Protein AF-A0A963H5J2-F1 (afdb_monomer_lite)

Secondary structure (DSSP, 8-state):
--TT-EEETTEEEE--TT-EEETTEEGGGG--TTS---EEHHHHHHHHHHHHHHTS--EEEESS-BTTBSTT-TTSEEEEE-SSHHHHHHHHHHHHHTTS-SEEEEETTEEEEEPPPTTS-----HHHHHHHHHHHHHHHH--S-TT------

Structure (mmCIF, N/CA/C/O backbone):
data_AF-A0A963H5J2-F1
#
_entry.id   AF-A0A963H5J2-F1
#
loop_
_atom_site.group_PDB
_atom_site.id
_atom_site.type_symbol
_atom_site.label_atom_id
_atom_site.label_alt_id
_atom_site.label_comp_id
_atom_site.label_asym_id
_atom_site.label_entity_id
_atom_site.label_seq_id
_atom_site.pdbx_PDB_ins_code
_atom_site.Cartn_x
_atom_site.Cartn_y
_atom_site.Cartn_z
_atom_site.occupancy
_atom_site.B_iso_or_equiv
_atom_site.auth_seq_id
_atom_site.auth_comp_id
_atom_site.auth_asym_id
_atom_site.auth_atom_id
_atom_site.pdbx_PDB_model_num
ATOM 1 N N . MET A 1 1 ? -9.728 -9.381 -17.062 1.00 47.22 1 MET A N 1
ATOM 2 C CA . MET A 1 1 ? -8.331 -9.831 -16.861 1.00 47.22 1 MET A CA 1
ATOM 3 C C . MET A 1 1 ? -7.377 -8.724 -17.286 1.00 47.22 1 MET A C 1
ATOM 5 O O . MET A 1 1 ? -7.496 -8.241 -18.409 1.00 47.22 1 MET A O 1
ATOM 9 N N . ALA A 1 2 ? -6.480 -8.299 -16.395 1.00 51.72 2 ALA A N 1
ATOM 10 C CA . ALA A 1 2 ? -5.493 -7.251 -16.653 1.00 51.72 2 ALA A CA 1
ATOM 11 C C . ALA A 1 2 ? -4.466 -7.713 -17.704 1.00 51.72 2 ALA A C 1
ATOM 13 O O . ALA A 1 2 ? -3.509 -8.420 -17.399 1.00 51.72 2 ALA A O 1
ATOM 14 N N . ARG A 1 3 ? -4.687 -7.369 -18.978 1.00 62.09 3 ARG A N 1
ATOM 15 C CA . ARG A 1 3 ? -3.749 -7.699 -20.060 1.00 62.09 3 ARG A CA 1
ATOM 16 C C . ARG A 1 3 ? -2.504 -6.811 -19.950 1.00 62.09 3 ARG A C 1
ATOM 18 O O . ARG A 1 3 ? -2.615 -5.591 -20.013 1.00 62.09 3 ARG A O 1
ATOM 25 N N . GLY A 1 4 ? -1.328 -7.432 -19.848 1.00 83.94 4 GLY A N 1
ATOM 26 C CA . GLY A 1 4 ? -0.036 -6.767 -20.059 1.00 83.94 4 GLY A CA 1
ATOM 27 C C . GLY A 1 4 ? 0.709 -6.278 -18.814 1.00 83.94 4 GLY A C 1
ATOM 28 O O . GLY A 1 4 ? 1.725 -5.605 -18.976 1.00 83.94 4 GLY A O 1
ATOM 29 N N . LEU A 1 5 ? 0.255 -6.598 -17.597 1.00 89.31 5 LEU A N 1
ATOM 30 C CA . LEU A 1 5 ? 1.077 -6.378 -16.400 1.00 89.31 5 LEU A CA 1
ATOM 31 C C . LEU A 1 5 ? 2.298 -7.306 -16.418 1.00 89.31 5 LEU A C 1
ATOM 33 O O . LEU A 1 5 ? 2.198 -8.468 -16.809 1.00 89.31 5 LEU A O 1
ATOM 37 N N . ARG A 1 6 ? 3.447 -6.785 -15.993 1.00 92.38 6 ARG A N 1
ATOM 38 C CA . ARG A 1 6 ? 4.714 -7.511 -15.894 1.00 92.38 6 ARG A CA 1
ATOM 39 C C . ARG A 1 6 ? 5.111 -7.623 -14.433 1.00 92.38 6 ARG A C 1
ATOM 41 O O . ARG A 1 6 ? 5.246 -6.602 -13.760 1.00 92.38 6 ARG A O 1
ATOM 48 N N . PHE A 1 7 ? 5.331 -8.852 -13.988 1.00 90.06 7 PHE A N 1
ATOM 49 C CA . PHE A 1 7 ? 5.828 -9.158 -12.655 1.00 90.06 7 PHE A CA 1
ATOM 50 C C . PHE A 1 7 ? 7.215 -9.796 -12.739 1.00 90.06 7 PHE A C 1
ATOM 52 O O . PHE A 1 7 ? 7.482 -10.570 -13.656 1.00 90.06 7 PHE A O 1
ATOM 59 N N . ASP A 1 8 ? 8.064 -9.474 -11.771 1.00 89.69 8 ASP A N 1
ATOM 60 C CA . ASP A 1 8 ? 9.365 -10.086 -11.528 1.00 89.69 8 ASP A CA 1
ATOM 61 C C . ASP A 1 8 ? 9.478 -10.385 -10.027 1.00 89.69 8 ASP A C 1
ATOM 63 O O . ASP A 1 8 ? 9.417 -9.466 -9.215 1.00 89.69 8 ASP A O 1
ATOM 67 N N . ASN A 1 9 ? 9.579 -11.666 -9.654 1.00 86.75 9 ASN A N 1
ATOM 68 C CA . ASN A 1 9 ? 9.698 -12.124 -8.261 1.00 86.75 9 ASN A CA 1
ATOM 69 C C . ASN A 1 9 ? 8.711 -11.442 -7.291 1.00 86.75 9 ASN A C 1
ATOM 71 O O . ASN A 1 9 ? 9.116 -10.837 -6.303 1.00 86.75 9 ASN A O 1
ATOM 75 N N . ASP A 1 10 ? 7.412 -11.508 -7.600 1.00 87.88 10 ASP A N 1
ATOM 76 C CA . ASP A 1 10 ? 6.323 -10.871 -6.839 1.00 87.88 10 ASP A CA 1
ATOM 77 C C . ASP A 1 10 ? 6.308 -9.330 -6.831 1.00 87.88 10 ASP A C 1
ATOM 79 O O . ASP A 1 10 ? 5.390 -8.728 -6.267 1.00 8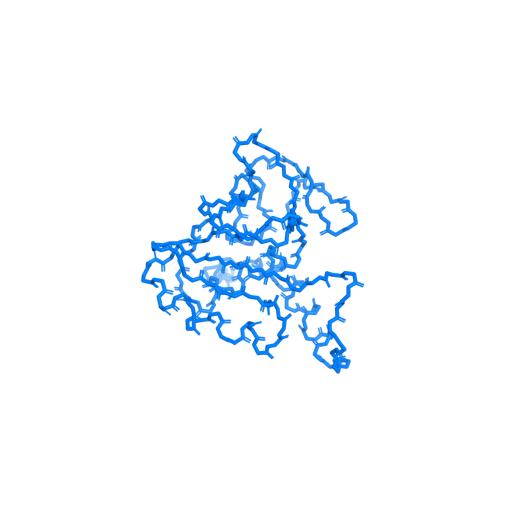7.88 10 ASP A O 1
ATOM 83 N N . TYR A 1 11 ? 7.242 -8.669 -7.518 1.00 91.19 11 TYR A N 1
ATOM 84 C CA . TYR A 1 11 ? 7.189 -7.235 -7.784 1.00 91.19 11 TYR A CA 1
ATOM 85 C C . TYR A 1 11 ? 6.516 -6.959 -9.120 1.00 91.19 11 TYR A C 1
ATOM 87 O O . TYR A 1 11 ? 6.888 -7.494 -10.159 1.00 91.19 11 TYR A O 1
ATOM 95 N N . LEU A 1 12 ? 5.539 -6.066 -9.110 1.00 92.31 12 LEU A N 1
ATOM 96 C CA . LEU A 1 12 ? 5.037 -5.412 -10.302 1.00 92.31 12 LEU A CA 1
ATOM 97 C C . LEU A 1 12 ? 6.115 -4.450 -10.810 1.00 92.31 12 LEU A C 1
ATOM 99 O O . LEU A 1 12 ? 6.526 -3.551 -10.077 1.00 92.31 12 LEU A O 1
ATOM 103 N N . VAL A 1 13 ? 6.555 -4.642 -12.056 1.00 95.81 13 VAL A N 1
ATOM 104 C CA . VAL A 1 13 ? 7.662 -3.887 -12.682 1.00 95.81 13 VAL A CA 1
ATOM 105 C C . VAL A 1 13 ? 7.242 -3.122 -13.943 1.00 95.81 13 VAL A C 1
ATOM 107 O O . VAL A 1 13 ? 8.047 -2.476 -14.614 1.00 95.81 13 VAL A O 1
ATOM 110 N N . GLY A 1 14 ? 5.962 -3.190 -14.312 1.00 92.88 14 GLY A N 1
ATOM 111 C CA . GLY A 1 14 ? 5.378 -2.323 -15.333 1.00 92.88 14 GLY A CA 1
ATOM 112 C C . GLY A 1 14 ? 4.260 -2.974 -16.139 1.00 92.88 14 GLY A C 1
ATOM 113 O O . GLY A 1 14 ? 3.736 -4.022 -15.781 1.00 92.88 14 GLY A O 1
ATOM 114 N N . GLY A 1 15 ? 3.903 -2.338 -17.252 1.00 92.25 15 GLY A N 1
ATOM 115 C CA . GLY A 1 15 ? 2.758 -2.698 -18.088 1.00 92.25 15 GLY A CA 1
ATOM 116 C C . GLY A 1 15 ? 2.084 -1.444 -18.657 1.00 92.25 15 GLY A C 1
ATOM 117 O O . GLY A 1 15 ? 2.637 -0.348 -18.538 1.00 92.25 15 GLY A O 1
ATOM 118 N N . PRO A 1 16 ? 0.901 -1.566 -19.278 1.00 91.62 16 PRO A N 1
ATOM 119 C CA . PRO A 1 16 ? 0.137 -0.410 -19.731 1.00 91.62 16 PRO A CA 1
ATOM 120 C C . PRO A 1 16 ? -0.313 0.451 -18.545 1.00 91.62 16 PRO A C 1
ATOM 122 O O . PRO A 1 16 ? -0.916 -0.060 -17.610 1.00 91.62 16 PRO A O 1
ATOM 125 N N . ALA A 1 17 ? -0.096 1.767 -18.603 1.00 90.06 17 ALA A N 1
ATOM 126 C CA . ALA A 1 17 ? -0.430 2.695 -17.512 1.00 90.06 17 ALA A CA 1
ATOM 127 C C . ALA A 1 17 ? -1.898 2.602 -17.040 1.00 90.06 17 ALA A C 1
ATOM 129 O O . ALA A 1 17 ? -2.183 2.719 -15.854 1.00 90.06 17 ALA A O 1
ATOM 130 N N . ARG A 1 18 ? -2.828 2.340 -17.969 1.00 91.44 18 ARG A N 1
ATOM 131 C CA . ARG A 1 18 ? -4.271 2.200 -17.695 1.00 91.44 18 ARG A CA 1
ATOM 132 C C . ARG A 1 18 ? -4.703 0.758 -17.400 1.00 91.44 18 ARG A C 1
ATOM 134 O O . ARG A 1 18 ? -5.894 0.465 -17.439 1.00 91.44 18 ARG A O 1
ATOM 141 N N . ALA A 1 19 ? -3.761 -0.156 -17.176 1.00 89.50 19 ALA A N 1
ATOM 142 C CA . ALA A 1 19 ? -4.082 -1.509 -16.749 1.00 89.50 19 ALA A CA 1
ATOM 143 C C . ALA A 1 19 ? -4.483 -1.499 -15.271 1.00 89.50 19 ALA A C 1
ATOM 145 O O . ALA A 1 19 ? -3.779 -0.931 -14.439 1.00 89.50 19 ALA A O 1
ATOM 146 N N . TRP A 1 20 ? -5.603 -2.146 -14.959 1.00 89.38 20 TRP A N 1
ATOM 147 C CA . TRP A 1 20 ? -6.024 -2.404 -13.585 1.00 89.38 20 TRP A CA 1
ATOM 148 C C . TRP A 1 20 ? -5.050 -3.370 -12.921 1.00 89.38 20 TRP A C 1
ATOM 150 O O . TRP A 1 20 ? -4.789 -4.440 -13.466 1.00 89.38 20 TRP A O 1
ATOM 160 N N . VAL A 1 21 ? -4.513 -2.977 -11.771 1.00 88.44 21 VAL A N 1
ATOM 161 C CA . VAL A 1 21 ? -3.595 -3.782 -10.959 1.00 88.44 21 VAL A CA 1
ATOM 162 C C . VAL A 1 21 ? -4.375 -4.547 -9.904 1.00 88.44 21 VAL A C 1
ATOM 164 O O . VAL A 1 21 ? -4.250 -5.760 -9.808 1.00 88.44 21 VAL A O 1
ATOM 167 N N . THR A 1 22 ? -5.225 -3.836 -9.177 1.00 87.19 22 THR A N 1
ATOM 168 C CA . THR A 1 22 ? -6.297 -4.375 -8.335 1.00 87.19 22 THR A CA 1
ATOM 169 C C . THR A 1 22 ? -7.617 -3.741 -8.797 1.00 87.19 22 THR A C 1
ATOM 171 O O . THR A 1 22 ? -7.588 -2.819 -9.622 1.00 87.19 22 THR A O 1
ATOM 174 N N . PRO A 1 23 ? -8.792 -4.198 -8.329 1.00 85.31 23 PRO A N 1
ATOM 175 C CA . PRO A 1 23 ? -10.084 -3.729 -8.831 1.00 85.31 23 PRO A CA 1
ATOM 176 C C . PRO A 1 23 ? -10.281 -2.212 -8.784 1.00 85.31 23 PRO A C 1
ATOM 178 O O . PRO A 1 23 ? -11.024 -1.671 -9.597 1.00 85.31 23 PRO A O 1
ATOM 181 N N . ASN A 1 24 ? -9.620 -1.522 -7.850 1.00 90.75 24 ASN A N 1
ATOM 182 C CA . ASN A 1 24 ? -9.791 -0.085 -7.651 1.00 90.75 24 ASN A CA 1
ATOM 183 C C . ASN A 1 24 ? -8.548 0.754 -7.953 1.00 90.75 24 ASN A C 1
ATOM 185 O O . ASN A 1 24 ? -8.600 1.960 -7.720 1.00 90.75 24 ASN A O 1
ATOM 189 N N . PHE A 1 25 ? -7.464 0.147 -8.445 1.00 93.25 25 PHE A N 1
ATOM 190 C CA . PHE A 1 25 ? -6.214 0.860 -8.698 1.00 93.25 25 PHE A CA 1
ATOM 191 C C . PHE A 1 25 ? -5.592 0.483 -10.040 1.00 93.25 25 PHE A C 1
ATOM 193 O O . PHE A 1 25 ? -5.444 -0.693 -10.387 1.00 93.25 25 PHE A O 1
ATOM 200 N N . LEU A 1 26 ? -5.192 1.502 -10.789 1.00 93.62 26 LEU A N 1
ATOM 201 C CA . LEU A 1 26 ? -4.463 1.409 -12.044 1.00 93.62 26 LEU A CA 1
ATOM 202 C C . LEU A 1 26 ? -2.953 1.351 -11.804 1.00 93.62 26 LEU A C 1
ATOM 204 O O . LEU A 1 26 ? -2.433 1.836 -10.802 1.00 93.62 26 LEU A O 1
ATOM 208 N N . LEU A 1 27 ? -2.222 0.833 -12.790 1.00 93.69 27 LEU A N 1
ATOM 209 C CA . LEU A 1 27 ? -0.761 0.798 -12.771 1.00 93.69 27 LEU A CA 1
ATOM 210 C C . LEU A 1 27 ? -0.152 2.194 -12.605 1.00 93.69 27 LEU A C 1
ATOM 212 O O . LEU A 1 27 ? 0.804 2.359 -11.854 1.00 93.69 27 LEU A O 1
ATOM 216 N N . SER A 1 28 ? -0.709 3.199 -13.286 1.00 94.56 28 SER A N 1
ATOM 217 C CA . SER A 1 28 ? -0.206 4.574 -13.240 1.00 94.56 28 SER A CA 1
ATOM 218 C C . SER A 1 28 ? -0.213 5.193 -11.844 1.00 94.56 28 SER A C 1
ATOM 220 O O . SER A 1 28 ? 0.583 6.087 -11.588 1.00 94.56 28 SER A O 1
ATOM 222 N N . GLU A 1 29 ? -1.091 4.738 -10.949 1.00 96.31 29 GLU A N 1
ATOM 223 C CA . GLU A 1 29 ? -1.175 5.259 -9.577 1.00 96.31 29 GLU A CA 1
ATOM 224 C C . GLU A 1 29 ? 0.002 4.791 -8.711 1.00 96.31 29 GLU A C 1
ATOM 226 O O . GLU A 1 29 ? 0.372 5.451 -7.747 1.00 96.31 29 GLU A O 1
ATOM 231 N N . TYR A 1 30 ? 0.636 3.681 -9.092 1.00 96.06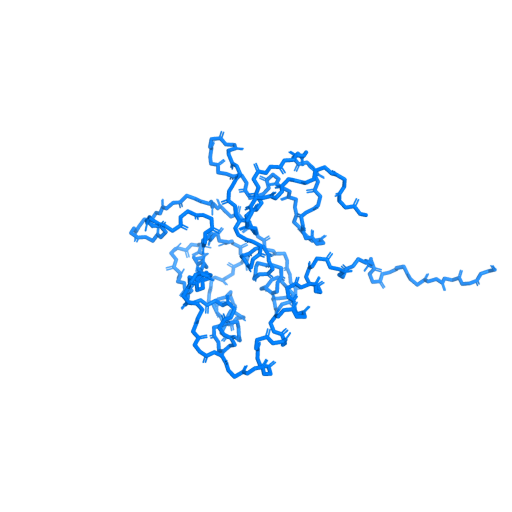 30 TYR A N 1
ATOM 232 C CA . TYR A 1 30 ? 1.818 3.132 -8.431 1.00 96.06 30 TYR A CA 1
ATOM 233 C C . TYR A 1 30 ? 3.139 3.627 -9.035 1.00 96.06 30 TYR A C 1
ATOM 235 O O . TYR A 1 30 ? 4.210 3.183 -8.615 1.00 96.06 30 TYR A O 1
ATOM 243 N N . ALA A 1 31 ? 3.089 4.519 -10.027 1.00 94.69 31 ALA A N 1
ATOM 244 C CA . ALA A 1 31 ? 4.288 5.079 -10.631 1.00 94.69 31 ALA A CA 1
ATOM 245 C C . ALA A 1 31 ? 5.032 5.978 -9.639 1.00 94.69 31 ALA A C 1
ATOM 247 O O . ALA A 1 31 ? 4.447 6.840 -8.979 1.00 94.69 31 ALA A O 1
ATOM 248 N N . ALA A 1 32 ? 6.348 5.804 -9.555 1.00 91.56 32 ALA A N 1
ATOM 249 C CA . ALA A 1 32 ? 7.211 6.789 -8.925 1.00 91.56 32 ALA A CA 1
ATOM 250 C C . ALA A 1 32 ? 7.224 8.095 -9.744 1.00 91.56 32 ALA A C 1
ATOM 252 O O . ALA A 1 32 ? 6.719 8.163 -10.865 1.00 91.56 32 ALA A O 1
ATOM 253 N N . ALA A 1 33 ? 7.824 9.151 -9.189 1.00 88.44 33 ALA A N 1
ATOM 254 C CA . ALA A 1 33 ? 7.862 10.467 -9.834 1.00 88.44 33 ALA A CA 1
ATOM 255 C C . ALA A 1 33 ? 8.563 10.463 -11.210 1.00 88.44 33 ALA A C 1
ATOM 257 O O . ALA A 1 33 ? 8.270 11.313 -12.046 1.00 88.44 33 ALA A O 1
ATOM 258 N N . ASP A 1 34 ? 9.463 9.507 -11.450 1.00 89.44 34 ASP A N 1
ATOM 259 C CA . ASP A 1 34 ? 10.157 9.288 -12.725 1.00 89.44 34 ASP A CA 1
ATOM 260 C C . ASP A 1 34 ? 9.397 8.353 -13.690 1.00 89.44 34 ASP A C 1
ATOM 262 O O . ASP A 1 34 ? 9.886 8.047 -14.777 1.00 89.44 34 ASP A O 1
ATOM 266 N N . GLY A 1 35 ? 8.202 7.892 -13.309 1.00 90.19 35 GLY A N 1
ATOM 267 C CA . GLY A 1 35 ? 7.385 6.955 -14.078 1.00 90.19 35 GLY A CA 1
ATOM 268 C C . GLY A 1 35 ? 7.773 5.483 -13.908 1.00 90.19 35 GLY A C 1
ATOM 269 O O . GLY A 1 35 ? 7.121 4.620 -14.499 1.00 90.19 35 GLY A O 1
ATOM 270 N N . SER A 1 36 ? 8.806 5.173 -13.118 1.00 92.62 36 SER A N 1
ATOM 271 C CA . SER A 1 36 ? 9.194 3.790 -12.845 1.00 92.62 36 SER A CA 1
ATOM 272 C C . SER A 1 36 ? 8.146 3.073 -11.989 1.00 92.62 36 SER A C 1
ATOM 274 O O . SER A 1 36 ? 7.449 3.674 -11.169 1.00 92.62 36 SER A O 1
ATOM 276 N N . ILE A 1 37 ? 8.025 1.762 -12.199 1.00 94.69 37 ILE A N 1
ATOM 277 C CA . ILE A 1 37 ? 7.139 0.886 -11.435 1.00 94.69 37 ILE A CA 1
ATOM 278 C C . ILE A 1 37 ? 8.007 -0.184 -10.788 1.00 94.69 37 ILE A C 1
ATOM 280 O O . ILE A 1 37 ? 8.713 -0.912 -11.483 1.00 94.69 37 ILE A O 1
ATOM 284 N N . TYR A 1 38 ? 7.937 -0.276 -9.467 1.00 95.69 38 TYR A N 1
ATOM 285 C CA . TYR A 1 38 ? 8.558 -1.346 -8.698 1.00 95.69 38 TYR A CA 1
ATOM 286 C C . TYR A 1 38 ? 7.805 -1.484 -7.379 1.00 95.69 38 TYR A C 1
ATOM 288 O O . TYR A 1 38 ? 8.051 -0.722 -6.446 1.00 95.69 38 TYR A O 1
ATOM 296 N N . VAL A 1 39 ? 6.825 -2.388 -7.320 1.00 95.19 39 VAL A N 1
ATOM 297 C CA . VAL A 1 39 ? 5.907 -2.500 -6.174 1.00 95.19 39 VAL A CA 1
ATOM 298 C C . VAL A 1 39 ? 5.596 -3.954 -5.870 1.00 95.19 39 VAL A C 1
ATOM 300 O O . VAL A 1 39 ? 5.155 -4.689 -6.746 1.00 95.19 39 VAL A O 1
ATOM 303 N N . HIS A 1 40 ? 5.798 -4.380 -4.629 1.00 94.69 40 HIS A N 1
ATOM 304 C CA . HIS A 1 40 ? 5.532 -5.753 -4.221 1.00 94.69 40 HIS A CA 1
ATOM 305 C C . HIS A 1 40 ? 4.027 -6.050 -4.206 1.00 94.69 40 HIS A C 1
ATOM 307 O O . HIS A 1 40 ? 3.237 -5.232 -3.728 1.00 94.69 40 HIS A O 1
ATOM 313 N N . ARG A 1 41 ? 3.620 -7.246 -4.646 1.00 91.38 41 ARG A N 1
ATOM 314 C CA . ARG A 1 41 ? 2.205 -7.651 -4.739 1.00 91.38 41 ARG A CA 1
ATOM 315 C C . ARG A 1 41 ? 1.427 -7.504 -3.430 1.00 91.38 41 ARG A C 1
ATOM 317 O O . ARG A 1 41 ? 0.254 -7.152 -3.437 1.00 91.38 41 ARG A O 1
ATOM 324 N N . GLU A 1 42 ? 2.095 -7.736 -2.303 1.00 91.75 42 GLU A N 1
ATOM 325 C CA . GLU A 1 42 ? 1.491 -7.633 -0.969 1.00 91.75 42 GLU A CA 1
ATOM 326 C C . GLU A 1 42 ? 1.124 -6.189 -0.629 1.00 91.75 42 GLU A C 1
ATOM 328 O O . GLU A 1 42 ? 0.118 -5.952 0.029 1.00 91.75 42 GLU A O 1
ATOM 333 N N . LEU A 1 43 ? 1.904 -5.213 -1.105 1.00 95.44 43 LEU A N 1
ATOM 334 C CA . LEU A 1 43 ? 1.576 -3.803 -0.922 1.00 95.44 43 LEU A CA 1
ATOM 335 C C . LEU A 1 43 ? 0.367 -3.412 -1.779 1.00 95.44 43 LEU A C 1
ATOM 337 O O . LEU A 1 43 ? -0.507 -2.698 -1.296 1.00 95.44 43 LEU A O 1
ATOM 341 N N . LEU A 1 44 ? 0.279 -3.928 -3.010 1.00 94.00 44 LEU A N 1
ATOM 342 C CA . LEU A 1 44 ? -0.886 -3.730 -3.884 1.00 94.00 44 LEU A CA 1
ATOM 343 C C . LEU A 1 44 ? -2.168 -4.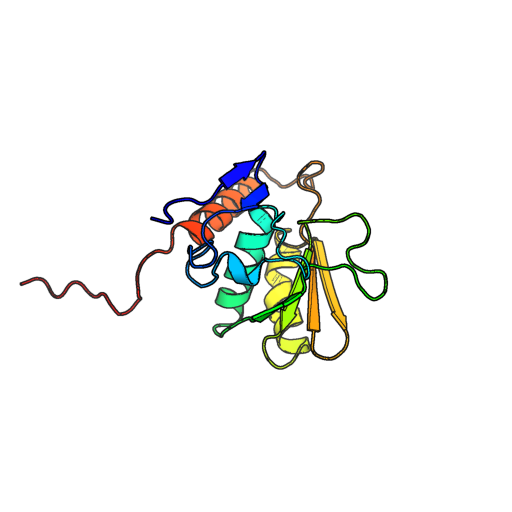235 -3.201 1.00 94.00 44 LEU A C 1
ATOM 345 O O . LEU A 1 44 ? -3.178 -3.531 -3.150 1.00 94.00 44 LEU A O 1
ATOM 349 N N . ALA A 1 45 ? -2.099 -5.433 -2.613 1.00 91.94 45 ALA A N 1
ATOM 350 C CA . ALA A 1 45 ? -3.193 -6.008 -1.840 1.00 91.94 45 ALA A CA 1
ATOM 351 C C . ALA A 1 45 ? -3.493 -5.201 -0.569 1.00 91.94 45 ALA A C 1
ATOM 353 O O . ALA A 1 45 ? -4.654 -4.912 -0.296 1.00 91.94 45 ALA A O 1
ATOM 354 N N . ALA A 1 46 ? -2.476 -4.779 0.188 1.00 94.69 46 ALA A N 1
ATOM 355 C CA . ALA A 1 46 ? -2.663 -4.004 1.413 1.00 94.69 46 ALA A CA 1
ATOM 356 C C . ALA A 1 46 ? -3.391 -2.672 1.161 1.00 94.69 46 ALA A C 1
ATOM 358 O O . ALA A 1 46 ? -4.264 -2.291 1.941 1.00 94.69 46 ALA A O 1
ATOM 359 N N . VAL A 1 47 ? -3.077 -1.982 0.060 1.00 96.12 47 VAL A N 1
ATOM 360 C CA . VAL A 1 47 ? -3.753 -0.733 -0.332 1.00 96.12 47 VAL A CA 1
ATOM 361 C C . VAL A 1 47 ? -5.214 -0.992 -0.728 1.00 96.12 47 VAL A C 1
ATOM 363 O O . VAL A 1 47 ? -6.098 -0.233 -0.327 1.00 96.12 47 VAL A O 1
ATOM 366 N N . GLN A 1 48 ? -5.494 -2.088 -1.443 1.00 93.75 48 GLN A N 1
ATOM 367 C CA . GLN A 1 48 ? -6.864 -2.509 -1.761 1.00 93.75 48 GLN A CA 1
ATOM 368 C C . GLN A 1 48 ? -7.661 -2.858 -0.495 1.00 93.75 48 GLN A C 1
ATOM 370 O O . GLN A 1 48 ? -8.750 -2.328 -0.294 1.00 93.75 48 GLN A O 1
ATOM 375 N N . LEU A 1 49 ? -7.094 -3.652 0.414 1.00 93.00 49 LEU A N 1
ATOM 376 C CA . LEU A 1 49 ? -7.750 -4.014 1.672 1.00 93.00 49 LEU A CA 1
ATOM 377 C C . LEU A 1 49 ? -7.987 -2.797 2.575 1.00 93.00 49 LEU A C 1
ATOM 379 O O . LEU A 1 49 ? -9.013 -2.723 3.248 1.00 93.00 49 LEU A O 1
ATOM 383 N N . LEU A 1 50 ? -7.074 -1.820 2.583 1.00 95.38 50 LEU A N 1
ATOM 384 C CA . LEU A 1 50 ? -7.280 -0.564 3.304 1.00 95.38 50 LEU A CA 1
ATOM 385 C C . LEU A 1 50 ? -8.467 0.219 2.734 1.00 95.38 50 LEU A C 1
ATOM 387 O O . LEU A 1 50 ? -9.268 0.758 3.498 1.00 95.38 50 LEU A O 1
ATOM 391 N N . ARG A 1 51 ? -8.592 0.279 1.405 1.00 95.00 51 ARG A N 1
ATOM 392 C CA . ARG A 1 51 ? -9.743 0.897 0.740 1.00 95.00 51 ARG A CA 1
ATOM 393 C C . ARG A 1 51 ? -11.046 0.206 1.140 1.00 95.00 51 ARG A C 1
ATOM 395 O O . ARG A 1 51 ? -11.999 0.893 1.505 1.00 95.00 51 ARG A O 1
ATOM 402 N N . ASP A 1 52 ? -11.064 -1.123 1.115 1.00 92.56 52 ASP A N 1
ATOM 403 C CA . ASP A 1 52 ? -12.242 -1.916 1.473 1.00 92.56 52 ASP A CA 1
ATOM 404 C C . ASP A 1 52 ? -12.626 -1.702 2.944 1.00 92.56 52 ASP A C 1
ATOM 406 O O . ASP A 1 52 ? -13.790 -1.446 3.248 1.00 92.56 52 ASP A O 1
ATOM 410 N N . ALA A 1 53 ? -11.642 -1.685 3.850 1.00 92.38 53 ALA A N 1
ATOM 411 C CA . ALA A 1 53 ? -11.850 -1.398 5.270 1.00 92.38 53 ALA A CA 1
ATOM 412 C C . ALA A 1 53 ? -12.370 0.028 5.528 1.00 92.38 53 ALA A C 1
ATOM 414 O O . ALA A 1 53 ? -13.138 0.252 6.462 1.00 92.38 53 ALA A O 1
ATOM 415 N N . LEU A 1 54 ? -11.957 0.999 4.710 1.00 92.12 54 LEU A N 1
ATOM 416 C CA . LEU A 1 54 ? -12.421 2.383 4.795 1.00 92.12 54 LEU A CA 1
ATOM 417 C C . LEU A 1 54 ? -13.807 2.599 4.170 1.00 92.12 54 LEU A C 1
ATOM 419 O O . LEU A 1 54 ? -14.443 3.610 4.470 1.00 92.12 54 LEU A O 1
ATOM 423 N N . GLY A 1 55 ? -14.255 1.711 3.277 1.00 92.00 55 GLY A N 1
ATOM 424 C CA . GLY A 1 55 ? -15.511 1.863 2.536 1.00 92.00 55 GLY A CA 1
ATOM 425 C C . GLY A 1 55 ? -15.552 3.099 1.624 1.00 92.00 55 GLY A C 1
ATOM 426 O O . GLY A 1 55 ? -16.630 3.592 1.298 1.00 92.00 55 GLY A O 1
ATOM 427 N N . ARG A 1 56 ? -14.390 3.648 1.242 1.00 91.88 56 ARG A N 1
ATOM 428 C CA . ARG A 1 56 ? -14.263 4.857 0.406 1.00 91.88 56 ARG A CA 1
ATOM 429 C C . ARG A 1 56 ? -12.978 4.851 -0.415 1.00 91.88 56 ARG A C 1
ATOM 431 O O . ARG A 1 56 ? -12.101 4.021 -0.205 1.00 91.88 56 ARG A O 1
ATOM 438 N N . SER A 1 57 ? -12.846 5.810 -1.332 1.00 92.81 57 SER A N 1
ATOM 439 C CA . SER A 1 57 ? -11.650 5.945 -2.166 1.00 92.81 57 SER A CA 1
ATOM 440 C C . SER A 1 57 ? -10.390 6.258 -1.358 1.00 92.81 57 SER A C 1
ATOM 442 O O . SER A 1 57 ? -10.416 7.083 -0.441 1.00 92.81 57 SER A O 1
ATOM 444 N N . VAL A 1 58 ? -9.280 5.655 -1.774 1.00 96.50 58 VAL A N 1
ATOM 445 C CA . VAL A 1 58 ? -7.924 5.929 -1.291 1.00 96.50 58 VAL A CA 1
ATOM 446 C C . VAL A 1 58 ? -7.097 6.378 -2.492 1.00 96.50 58 VAL A C 1
ATOM 448 O O . VAL A 1 58 ? -7.159 5.735 -3.532 1.00 96.50 58 VAL A O 1
ATOM 451 N N . ASP A 1 59 ? -6.372 7.482 -2.351 1.00 97.12 59 ASP A N 1
ATOM 452 C CA . ASP A 1 59 ? -5.436 8.026 -3.340 1.00 97.12 59 ASP A CA 1
ATOM 453 C C . ASP A 1 59 ? -4.007 7.607 -2.982 1.00 97.12 59 ASP A C 1
ATOM 455 O O . ASP A 1 59 ? -3.599 7.750 -1.824 1.00 97.12 59 ASP A O 1
ATOM 459 N N . ILE A 1 60 ? -3.240 7.126 -3.962 1.00 97.31 60 ILE A N 1
ATOM 460 C CA . ILE A 1 60 ? -1.808 6.849 -3.808 1.00 97.31 60 ILE A CA 1
ATOM 461 C C . ILE A 1 60 ? -1.053 8.150 -4.072 1.00 97.31 60 ILE A C 1
ATOM 463 O O . ILE A 1 60 ? -0.800 8.551 -5.202 1.00 97.31 60 ILE A O 1
ATOM 467 N N . ALA A 1 61 ? -0.686 8.830 -2.992 1.00 96.50 61 ALA A N 1
ATOM 468 C CA . ALA A 1 61 ? -0.108 10.163 -3.043 1.00 96.50 61 ALA A CA 1
ATOM 469 C C . ALA A 1 61 ? 1.371 10.179 -3.460 1.00 96.50 61 ALA A C 1
ATOM 471 O O . ALA A 1 61 ? 1.834 11.192 -3.986 1.00 96.50 61 ALA A O 1
ATOM 472 N N . ALA A 1 62 ? 2.134 9.126 -3.147 1.00 95.69 62 ALA A N 1
ATOM 473 C CA . ALA A 1 62 ? 3.531 8.981 -3.558 1.00 95.69 62 ALA A CA 1
ATOM 474 C C . ALA A 1 62 ? 4.075 7.570 -3.294 1.00 95.69 62 ALA A C 1
ATOM 476 O O . ALA A 1 62 ? 3.705 6.922 -2.316 1.00 95.69 62 ALA A O 1
ATOM 477 N N . MET A 1 63 ? 5.070 7.177 -4.091 1.00 95.88 63 MET A N 1
ATOM 478 C CA . MET A 1 63 ? 5.866 5.951 -3.912 1.00 95.88 63 MET A CA 1
ATOM 479 C C . MET A 1 63 ? 7.335 6.241 -3.556 1.00 95.88 63 MET A C 1
ATOM 481 O O . MET A 1 63 ? 8.182 5.353 -3.565 1.00 95.88 63 MET A O 1
ATOM 485 N N . THR A 1 64 ? 7.665 7.500 -3.253 1.00 93.94 64 THR A N 1
ATOM 486 C CA . THR A 1 64 ? 9.035 7.949 -2.964 1.00 93.94 64 THR A CA 1
ATOM 487 C C . THR A 1 64 ? 9.276 8.120 -1.460 1.00 93.94 64 THR A C 1
ATOM 489 O O . THR A 1 64 ? 8.374 8.586 -0.753 1.00 93.94 64 THR A O 1
ATOM 492 N N . PRO A 1 65 ? 10.483 7.809 -0.948 1.00 93.69 65 PRO A N 1
ATOM 493 C CA . PRO A 1 65 ? 10.821 8.033 0.455 1.00 93.69 65 PRO A CA 1
ATOM 494 C C . PRO A 1 65 ? 10.695 9.510 0.842 1.00 93.69 65 PRO A C 1
ATOM 496 O O . PRO A 1 65 ? 10.971 10.396 0.034 1.00 93.69 65 PRO A O 1
ATOM 499 N N . SER A 1 66 ? 10.290 9.790 2.080 1.00 93.06 66 SER A N 1
ATOM 500 C CA . SER A 1 66 ? 10.202 11.161 2.599 1.00 93.06 66 SER A CA 1
ATOM 501 C C . SER A 1 66 ? 10.207 11.180 4.126 1.00 93.06 66 SER A C 1
ATOM 503 O O . SER A 1 66 ? 9.714 10.255 4.768 1.00 93.06 66 SER A O 1
ATOM 505 N N . GLY A 1 67 ? 10.779 12.228 4.727 1.00 87.94 67 GLY A N 1
ATOM 506 C CA . GLY A 1 67 ? 10.769 12.416 6.184 1.00 87.94 67 GLY A CA 1
ATOM 507 C C . GLY A 1 67 ? 11.379 11.252 6.977 1.00 87.94 67 GLY A C 1
ATOM 508 O O . GLY A 1 67 ? 10.885 10.933 8.057 1.00 87.94 67 GLY A O 1
ATOM 509 N N . GLY A 1 68 ? 12.397 10.585 6.419 1.00 91.31 68 GLY A N 1
ATOM 510 C CA . GLY A 1 68 ? 13.049 9.411 7.013 1.00 91.31 68 GLY A CA 1
ATOM 511 C C . GLY A 1 68 ? 12.289 8.086 6.852 1.00 91.31 68 GLY A C 1
ATOM 512 O O . GLY A 1 68 ? 12.783 7.055 7.296 1.00 91.31 68 GLY A O 1
ATOM 513 N N . LEU A 1 69 ? 11.117 8.088 6.208 1.00 94.00 69 LEU A N 1
ATOM 514 C CA . LEU A 1 69 ? 10.308 6.895 5.950 1.00 94.00 69 LEU A CA 1
ATOM 515 C C . LEU A 1 69 ? 10.505 6.391 4.514 1.00 94.00 69 LEU A C 1
ATOM 517 O O . LEU A 1 69 ? 10.660 7.184 3.583 1.00 94.00 69 LEU A O 1
ATOM 521 N N . GLY A 1 70 ? 10.503 5.067 4.342 1.00 91.56 70 GLY A N 1
ATOM 522 C CA . GLY A 1 70 ? 10.656 4.395 3.046 1.00 91.56 70 GLY A CA 1
ATOM 523 C C . GLY A 1 70 ? 12.095 4.269 2.521 1.00 91.56 70 GLY A C 1
ATOM 524 O O . GLY A 1 70 ? 12.316 3.653 1.478 1.00 91.56 70 GLY A O 1
ATOM 525 N N . ALA A 1 71 ? 13.097 4.824 3.212 1.00 92.19 71 ALA A N 1
ATOM 526 C CA . ALA A 1 71 ? 14.494 4.746 2.781 1.00 92.19 71 ALA A CA 1
ATOM 527 C C . ALA A 1 71 ? 14.991 3.286 2.767 1.00 92.19 71 ALA A C 1
ATOM 529 O O . ALA A 1 71 ? 14.901 2.591 3.773 1.00 92.19 71 ALA A O 1
ATOM 530 N N . GLY A 1 72 ? 15.494 2.813 1.619 1.00 90.69 72 GLY A N 1
ATOM 531 C CA . GLY A 1 72 ? 15.924 1.415 1.440 1.00 90.69 72 GLY A CA 1
ATOM 532 C C . GLY A 1 72 ? 14.779 0.394 1.324 1.00 90.69 72 GLY A C 1
ATOM 533 O O . GLY A 1 72 ? 15.022 -0.810 1.267 1.00 90.69 72 GLY A O 1
ATOM 534 N N . LEU A 1 73 ? 13.526 0.853 1.266 1.00 92.75 73 LEU A N 1
ATOM 535 C CA . LEU A 1 73 ? 12.329 0.006 1.246 1.00 92.75 73 LEU A CA 1
ATOM 536 C C . LEU A 1 73 ? 11.574 0.103 -0.088 1.00 92.75 73 LEU A C 1
ATOM 538 O O . LEU A 1 73 ? 10.350 -0.000 -0.112 1.00 92.75 73 LEU A O 1
ATOM 542 N N . ALA A 1 74 ? 12.282 0.331 -1.198 1.00 89.06 74 ALA A N 1
ATOM 543 C CA . ALA A 1 74 ? 11.669 0.488 -2.518 1.00 89.06 74 ALA A CA 1
ATOM 544 C C . ALA A 1 74 ? 10.659 -0.638 -2.814 1.00 89.06 74 ALA A C 1
ATOM 546 O O . ALA A 1 74 ? 10.943 -1.818 -2.608 1.00 89.06 74 ALA A O 1
ATOM 547 N N . GLY A 1 75 ? 9.457 -0.251 -3.246 1.00 92.31 75 GLY A N 1
ATOM 548 C CA . GLY A 1 75 ? 8.359 -1.170 -3.547 1.00 92.31 75 GLY A CA 1
ATOM 549 C C . GLY A 1 75 ? 7.674 -1.833 -2.352 1.00 92.31 75 GLY A C 1
ATOM 550 O O . GLY A 1 75 ? 6.780 -2.649 -2.563 1.00 92.31 75 GLY A O 1
ATOM 551 N N . ARG A 1 76 ? 8.048 -1.488 -1.112 1.00 95.88 76 ARG A N 1
ATOM 552 C CA . ARG A 1 76 ? 7.463 -2.034 0.129 1.00 95.88 76 ARG A CA 1
ATOM 553 C C . ARG A 1 76 ? 6.712 -1.004 0.971 1.00 95.88 76 ARG A C 1
ATOM 555 O O . ARG A 1 76 ? 6.221 -1.331 2.049 1.00 95.88 76 ARG A O 1
ATOM 562 N N . PHE A 1 77 ? 6.588 0.226 0.484 1.00 97.44 77 PHE A N 1
ATOM 563 C CA . PHE A 1 77 ? 5.758 1.247 1.111 1.00 97.44 77 PHE A CA 1
ATOM 564 C C . PHE A 1 77 ? 4.982 2.073 0.085 1.00 97.44 77 PHE A C 1
ATOM 566 O O . PHE A 1 77 ? 5.358 2.141 -1.085 1.00 97.44 77 PHE A O 1
ATOM 573 N N . ALA A 1 78 ? 3.933 2.740 0.555 1.00 97.56 78 ALA A N 1
ATOM 574 C CA . ALA A 1 78 ? 3.190 3.748 -0.189 1.00 97.56 78 ALA A CA 1
ATOM 575 C C . ALA A 1 78 ? 2.757 4.883 0.745 1.00 97.56 78 ALA A C 1
ATOM 577 O O . ALA A 1 78 ? 2.489 4.670 1.929 1.00 97.56 78 ALA A O 1
ATOM 578 N N . TRP A 1 79 ? 2.653 6.093 0.205 1.00 97.75 79 TRP A N 1
ATOM 579 C CA . TRP A 1 79 ? 1.959 7.199 0.855 1.00 97.75 79 TRP A CA 1
ATOM 580 C C . TRP A 1 79 ? 0.550 7.284 0.304 1.00 97.75 79 TRP A C 1
ATOM 582 O O . TRP A 1 79 ? 0.379 7.374 -0.909 1.00 97.75 79 TRP A O 1
ATOM 592 N N . VAL A 1 80 ? -0.448 7.327 1.179 1.00 98.00 80 VAL A N 1
ATOM 593 C CA . VAL A 1 80 ? -1.852 7.414 0.778 1.00 98.00 80 VAL A CA 1
ATOM 594 C C . VAL A 1 80 ? -2.555 8.633 1.362 1.00 98.00 80 VAL A C 1
ATOM 596 O O . VAL A 1 80 ? -2.142 9.179 2.389 1.00 98.00 80 VAL A O 1
ATOM 599 N N . ARG A 1 81 ? -3.644 9.050 0.713 1.00 97.50 81 ARG A N 1
ATOM 600 C CA . ARG A 1 81 ? -4.603 10.044 1.209 1.00 97.50 81 ARG A CA 1
ATOM 601 C C . ARG A 1 81 ? -6.014 9.501 1.079 1.00 97.50 81 ARG A C 1
ATOM 603 O O . ARG A 1 81 ? -6.400 9.007 0.028 1.00 97.50 81 ARG A O 1
ATOM 610 N N . ALA A 1 82 ? -6.802 9.619 2.138 1.00 95.44 82 ALA A N 1
ATOM 611 C CA . ALA A 1 82 ? -8.196 9.194 2.116 1.00 95.44 82 ALA A CA 1
ATOM 612 C C . ALA A 1 82 ? -8.991 9.946 3.184 1.00 95.44 82 ALA A C 1
ATOM 614 O O . ALA A 1 82 ? -9.509 9.327 4.106 1.00 95.44 82 ALA A O 1
ATOM 615 N N . GLY A 1 83 ? -9.055 11.279 3.101 1.00 93.06 83 GLY A N 1
ATOM 616 C CA . GLY A 1 83 ? -9.703 12.126 4.111 1.00 93.06 83 GLY A CA 1
ATOM 617 C C . GLY A 1 83 ? -8.874 12.257 5.393 1.00 93.06 83 GLY A C 1
ATOM 618 O O . GLY A 1 83 ? -7.653 12.349 5.321 1.00 93.06 83 GLY A O 1
ATOM 619 N N . ASP A 1 84 ? -9.540 12.269 6.553 1.00 95.38 84 ASP A N 1
ATOM 620 C CA . ASP A 1 84 ? -8.885 12.392 7.865 1.00 95.38 84 ASP A CA 1
ATOM 621 C C . ASP A 1 84 ? -7.843 11.271 8.098 1.00 95.38 84 ASP A C 1
ATOM 623 O O . ASP A 1 84 ? -8.227 10.093 8.147 1.00 95.38 84 ASP A O 1
ATOM 627 N N . PRO A 1 85 ? -6.550 11.613 8.279 1.00 95.44 85 PRO A N 1
ATOM 628 C CA . PRO A 1 85 ? -5.47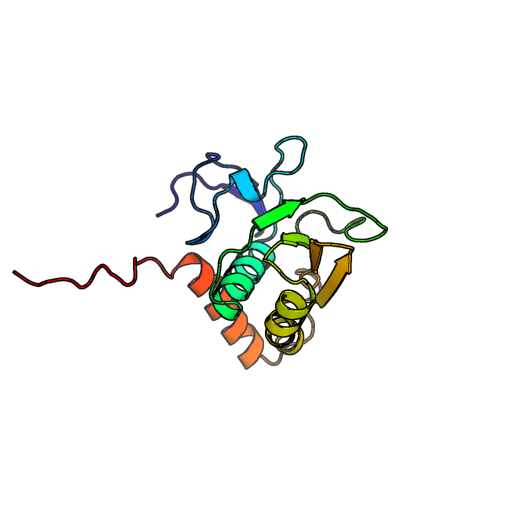5 10.654 8.516 1.00 95.44 85 PRO A CA 1
ATOM 629 C C . PRO A 1 85 ? -5.709 9.725 9.709 1.00 95.44 85 PRO A C 1
ATOM 631 O O . PRO A 1 85 ? -5.320 8.561 9.644 1.00 95.44 85 PRO A O 1
ATOM 634 N N . GLN A 1 86 ? -6.367 10.184 10.779 1.00 95.19 86 GLN A N 1
ATOM 635 C CA . GLN A 1 86 ? -6.632 9.328 11.942 1.00 95.19 86 GLN A CA 1
ATOM 636 C C . GLN A 1 86 ? -7.628 8.217 11.611 1.00 95.19 86 GLN A C 1
ATOM 638 O O . GLN A 1 86 ? -7.445 7.072 12.021 1.00 95.19 86 GLN A O 1
ATOM 643 N N . ASN A 1 87 ? -8.631 8.509 10.783 1.00 95.25 87 ASN A N 1
ATOM 644 C CA . ASN A 1 87 ? -9.560 7.488 10.302 1.00 95.25 87 ASN A CA 1
ATOM 645 C C . ASN A 1 87 ? -8.855 6.440 9.430 1.00 95.25 87 ASN A C 1
ATOM 647 O O . ASN A 1 87 ? -9.163 5.253 9.527 1.00 95.25 87 ASN A O 1
ATOM 651 N N . VAL A 1 88 ? -7.870 6.859 8.631 1.00 96.31 88 VAL A N 1
ATOM 652 C CA . VAL A 1 88 ? -7.036 5.939 7.841 1.00 96.31 88 VAL A CA 1
ATOM 653 C C . VAL A 1 88 ? -6.194 5.042 8.747 1.00 96.31 88 VAL A C 1
ATOM 655 O O . VAL A 1 88 ? -6.183 3.828 8.553 1.00 96.31 88 VAL A O 1
ATOM 658 N N . VAL A 1 89 ? -5.545 5.605 9.771 1.00 96.50 89 VAL A N 1
ATOM 659 C CA . VAL A 1 89 ? -4.790 4.821 10.762 1.00 96.50 89 VAL A CA 1
ATOM 660 C C . VAL A 1 89 ? -5.693 3.823 11.480 1.00 96.50 89 VAL A C 1
ATOM 662 O O . VAL A 1 89 ? -5.315 2.662 11.617 1.00 96.50 89 VAL A O 1
ATOM 665 N N . ASN A 1 90 ? -6.886 4.247 11.907 1.00 95.44 90 ASN A N 1
ATOM 666 C CA . ASN A 1 90 ? -7.844 3.392 12.607 1.00 95.44 90 ASN A CA 1
ATOM 667 C C . ASN A 1 90 ? -8.286 2.201 11.747 1.00 95.44 90 ASN A C 1
ATOM 669 O O . ASN A 1 90 ? -8.286 1.070 12.234 1.00 95.44 90 ASN A O 1
ATOM 673 N N . ALA A 1 91 ? -8.590 2.423 10.465 1.00 94.31 91 ALA A N 1
ATOM 674 C CA . ALA A 1 91 ? -8.904 1.341 9.531 1.00 94.31 91 ALA A CA 1
ATOM 675 C C . ALA A 1 91 ? -7.702 0.403 9.309 1.00 94.31 91 ALA A C 1
ATOM 677 O O . ALA A 1 91 ? -7.858 -0.818 9.251 1.00 94.31 91 ALA A O 1
ATOM 678 N N . ALA A 1 92 ? -6.486 0.955 9.273 1.00 95.25 92 ALA A N 1
ATOM 679 C CA . ALA A 1 92 ? -5.258 0.184 9.108 1.00 95.25 92 ALA A CA 1
ATOM 680 C C . ALA A 1 92 ? -4.865 -0.653 10.343 1.00 95.25 92 ALA A C 1
ATOM 682 O O . ALA A 1 92 ? -4.024 -1.544 10.235 1.00 95.25 92 ALA A O 1
ATOM 683 N N . GLN A 1 93 ? -5.486 -0.439 11.511 1.00 94.69 93 GLN A N 1
ATOM 684 C CA . GLN A 1 93 ? -5.181 -1.211 12.724 1.00 94.69 93 GLN A CA 1
ATOM 685 C C . GLN A 1 93 ? -5.451 -2.712 12.563 1.00 94.69 93 GLN A C 1
ATOM 687 O O . GLN A 1 93 ? -4.721 -3.528 13.123 1.00 94.69 93 GLN A O 1
ATOM 692 N N . ALA A 1 94 ? -6.488 -3.103 11.816 1.00 89.12 94 ALA A N 1
ATOM 693 C CA . ALA A 1 94 ? -6.755 -4.519 11.555 1.00 89.12 94 ALA A CA 1
ATOM 694 C C . ALA A 1 94 ? -5.636 -5.161 10.718 1.00 89.12 94 ALA A C 1
ATOM 696 O O . ALA A 1 94 ? -5.159 -6.237 11.072 1.00 89.12 94 ALA A O 1
ATOM 697 N N . LEU A 1 95 ? -5.164 -4.435 9.701 1.00 91.69 95 LEU A N 1
ATOM 698 C CA . LEU A 1 95 ? -4.075 -4.828 8.801 1.00 91.69 95 LEU A CA 1
ATOM 699 C C . LEU A 1 95 ? -2.712 -4.900 9.512 1.00 91.69 95 LEU A C 1
ATOM 701 O O . LEU A 1 95 ? -1.837 -5.663 9.119 1.00 91.69 95 LEU A O 1
ATOM 705 N N . LEU A 1 96 ? -2.513 -4.112 10.572 1.00 92.00 96 LEU A N 1
ATOM 706 C CA . LEU A 1 96 ? -1.347 -4.244 11.452 1.00 92.00 96 LEU A CA 1
ATOM 707 C C . LEU A 1 96 ? -1.441 -5.509 12.319 1.00 92.00 96 LEU A C 1
ATOM 709 O O . LEU A 1 96 ? -0.469 -6.246 12.457 1.00 92.00 96 LEU A O 1
ATOM 713 N N . ARG A 1 97 ? -2.618 -5.789 12.897 1.00 88.62 97 ARG A N 1
ATOM 714 C CA . ARG A 1 97 ? -2.817 -6.954 13.782 1.00 88.62 97 ARG A CA 1
ATOM 715 C C . ARG A 1 97 ? -2.673 -8.294 13.065 1.00 88.62 97 ARG A C 1
ATOM 717 O O . ARG A 1 97 ? -2.253 -9.263 13.694 1.00 88.62 97 ARG A O 1
ATOM 724 N N . ASP A 1 98 ? -3.036 -8.360 11.788 1.00 84.56 98 ASP A N 1
ATOM 725 C CA . ASP A 1 98 ? -2.882 -9.562 10.960 1.00 84.56 98 ASP A CA 1
ATOM 726 C C . ASP A 1 98 ? -1.553 -9.616 10.182 1.00 84.56 98 ASP A C 1
ATOM 728 O O . ASP A 1 98 ? -1.323 -10.555 9.421 1.00 84.56 98 ASP A O 1
ATOM 732 N N . ALA A 1 99 ? -0.654 -8.654 10.428 1.00 86.62 99 ALA A N 1
ATOM 733 C CA . ALA A 1 99 ? 0.654 -8.519 9.790 1.00 86.62 99 ALA A CA 1
ATOM 734 C C . ALA A 1 99 ? 0.611 -8.351 8.259 1.00 86.62 99 ALA A C 1
ATOM 736 O O . ALA A 1 99 ? 1.599 -8.638 7.576 1.00 86.62 99 ALA A O 1
ATOM 737 N N . THR A 1 100 ? -0.501 -7.862 7.703 1.00 89.69 100 THR A N 1
ATOM 738 C CA . THR A 1 100 ? -0.537 -7.352 6.324 1.00 89.69 100 THR A CA 1
ATOM 739 C C . THR A 1 100 ? 0.333 -6.100 6.193 1.00 89.69 100 THR A C 1
ATOM 741 O O . THR A 1 100 ? 1.074 -5.946 5.222 1.00 89.69 100 THR A O 1
ATOM 744 N N . LEU A 1 101 ? 0.283 -5.225 7.200 1.00 93.31 101 LEU A N 1
ATOM 745 C CA . LEU A 1 101 ? 1.143 -4.056 7.351 1.00 93.31 101 LEU A CA 1
ATOM 746 C C . LEU A 1 101 ? 2.089 -4.254 8.539 1.00 93.31 101 LEU A C 1
ATOM 748 O O . LEU A 1 101 ? 1.728 -4.848 9.550 1.00 93.31 101 LEU A O 1
ATOM 752 N N . GLU A 1 102 ? 3.299 -3.723 8.416 1.00 94.12 102 GLU A N 1
ATOM 753 C CA . GLU A 1 102 ? 4.289 -3.652 9.494 1.00 94.12 102 GLU A CA 1
ATOM 754 C C . GLU A 1 102 ? 4.250 -2.289 10.188 1.00 94.12 102 GLU A C 1
ATOM 756 O O . GLU A 1 102 ? 4.386 -2.195 11.407 1.00 94.12 102 GLU A O 1
ATOM 761 N N . ARG A 1 103 ? 4.059 -1.214 9.415 1.00 95.94 103 ARG A N 1
ATOM 762 C CA . ARG A 1 103 ? 4.088 0.152 9.938 1.00 95.94 103 ARG A CA 1
ATOM 763 C C . ARG A 1 103 ? 3.072 1.037 9.236 1.00 95.94 103 ARG A C 1
ATOM 765 O O . ARG A 1 103 ? 2.936 1.005 8.014 1.00 95.94 103 ARG A O 1
ATOM 772 N N . VAL A 1 104 ? 2.398 1.860 10.036 1.00 97.12 104 VAL A N 1
ATOM 773 C CA . VAL A 1 104 ? 1.471 2.899 9.584 1.00 97.12 104 VAL A CA 1
ATOM 774 C C . VAL A 1 104 ? 1.789 4.184 10.333 1.00 97.12 104 VAL A C 1
ATOM 776 O O . VAL A 1 104 ? 1.891 4.165 11.558 1.00 97.12 104 VAL A O 1
ATOM 779 N N . GLU A 1 105 ? 1.965 5.297 9.623 1.00 96.56 105 GLU A N 1
ATOM 780 C CA . GLU A 1 105 ? 2.351 6.559 10.260 1.00 96.56 105 GLU A CA 1
ATOM 781 C C . GLU A 1 105 ? 1.779 7.788 9.550 1.00 96.56 105 GLU A C 1
ATOM 783 O O . GLU A 1 105 ? 1.842 7.910 8.331 1.00 96.56 105 GLU A O 1
ATOM 788 N N . THR A 1 106 ? 1.243 8.740 10.313 1.00 95.38 106 THR A N 1
ATOM 789 C CA . THR A 1 106 ? 0.703 9.996 9.773 1.00 95.38 106 THR A CA 1
ATOM 790 C C . THR A 1 106 ? 1.798 11.043 9.575 1.00 95.38 106 THR A C 1
ATOM 792 O O . THR A 1 106 ? 2.626 11.278 10.465 1.00 95.38 106 THR A O 1
ATOM 795 N N . ARG A 1 107 ? 1.763 11.743 8.438 1.00 94.38 107 ARG A N 1
ATOM 796 C CA . ARG A 1 107 ? 2.578 12.931 8.141 1.00 94.38 107 ARG A CA 1
ATOM 797 C C . ARG A 1 107 ? 1.729 13.972 7.420 1.00 94.38 107 ARG A C 1
ATOM 799 O O . ARG A 1 107 ? 1.511 13.886 6.211 1.00 94.38 107 ARG A O 1
ATOM 806 N N . GLY A 1 108 ? 1.263 14.968 8.171 1.00 91.56 108 GLY A N 1
ATOM 807 C CA . GLY A 1 108 ? 0.299 15.939 7.658 1.00 91.56 108 GLY A CA 1
ATOM 808 C C . GLY A 1 108 ? -0.958 15.222 7.167 1.00 91.56 108 GLY A C 1
ATOM 809 O O . GLY A 1 108 ? -1.516 14.397 7.883 1.00 91.56 108 GLY A O 1
ATOM 810 N N . GLU A 1 109 ? -1.359 15.490 5.928 1.00 93.44 109 GLU A N 1
ATOM 811 C CA . GLU A 1 109 ? -2.543 14.883 5.301 1.00 93.44 109 GLU A CA 1
ATOM 812 C C . GLU A 1 109 ? -2.304 13.472 4.739 1.00 93.44 109 GLU A C 1
ATOM 814 O O . GLU A 1 109 ? -3.241 12.827 4.271 1.00 93.44 109 GLU A O 1
ATOM 819 N N . ARG A 1 110 ? -1.055 12.991 4.733 1.00 96.44 110 ARG A N 1
ATOM 820 C CA . ARG A 1 110 ? -0.688 11.691 4.159 1.00 96.44 110 ARG A CA 1
ATOM 821 C C . ARG A 1 110 ? -0.479 10.655 5.251 1.00 96.44 110 ARG A C 1
ATOM 823 O O . ARG A 1 110 ? 0.014 10.963 6.338 1.00 96.44 110 ARG A O 1
ATOM 830 N N . VAL A 1 111 ? -0.781 9.407 4.921 1.00 97.75 111 VAL A N 1
ATOM 831 C CA . VAL A 1 111 ? -0.480 8.247 5.760 1.00 97.75 111 VAL A CA 1
ATOM 832 C C . VAL A 1 111 ? 0.512 7.354 5.034 1.00 97.75 111 VAL A C 1
ATOM 834 O O . VAL A 1 111 ? 0.293 6.963 3.892 1.00 97.75 111 VAL A O 1
ATOM 837 N N . TYR A 1 112 ? 1.626 7.072 5.691 1.00 98.12 112 TYR A N 1
ATOM 838 C CA . TYR A 1 112 ? 2.618 6.102 5.263 1.00 98.12 112 TYR A CA 1
ATOM 839 C C . TYR A 1 112 ? 2.129 4.697 5.601 1.00 98.12 112 TYR A C 1
ATOM 841 O O . TYR A 1 112 ? 1.713 4.456 6.734 1.00 98.12 112 TYR A O 1
ATOM 849 N N . LEU A 1 113 ? 2.212 3.785 4.638 1.00 97.88 113 LEU A N 1
ATOM 850 C CA . LEU A 1 113 ? 1.933 2.362 4.791 1.00 97.88 113 LEU A CA 1
ATOM 851 C C . LEU A 1 113 ? 3.181 1.583 4.399 1.00 97.88 113 LEU A C 1
ATOM 853 O O . LEU A 1 113 ? 3.750 1.849 3.344 1.00 97.88 113 LEU A O 1
ATOM 857 N N . GLN A 1 114 ? 3.567 0.600 5.199 1.00 97.50 114 GLN A N 1
ATOM 858 C CA . GLN A 1 114 ? 4.674 -0.303 4.903 1.00 97.50 114 GLN A CA 1
ATOM 859 C C . GLN A 1 114 ? 4.254 -1.739 5.173 1.00 97.50 114 GLN A C 1
ATOM 861 O O . GLN A 1 114 ? 3.687 -2.031 6.228 1.00 97.50 114 GLN A O 1
ATOM 866 N N . ILE A 1 115 ? 4.564 -2.626 4.232 1.00 95.25 115 ILE A N 1
ATOM 867 C CA . ILE A 1 115 ? 4.419 -4.072 4.416 1.00 95.25 115 ILE A CA 1
ATOM 868 C C . ILE A 1 115 ? 5.652 -4.646 5.131 1.00 95.25 115 ILE A C 1
ATOM 870 O O . ILE A 1 115 ? 6.736 -4.070 4.996 1.00 95.25 115 ILE A O 1
ATOM 874 N N . PRO A 1 116 ? 5.521 -5.788 5.833 1.00 91.81 116 PRO A N 1
ATOM 875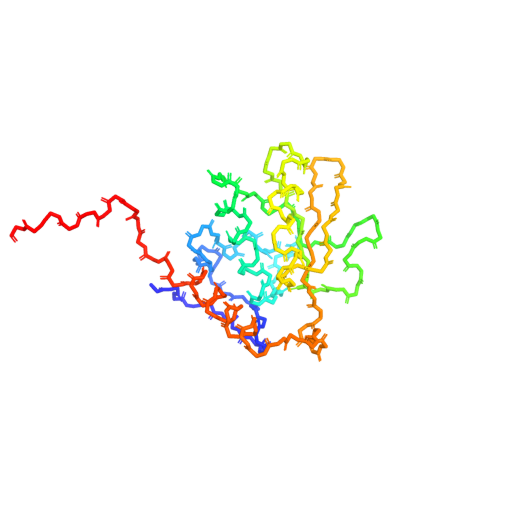 C CA . PRO A 1 116 ? 6.677 -6.516 6.348 1.00 91.81 116 PRO A CA 1
ATOM 876 C C . PRO A 1 116 ? 7.649 -6.902 5.234 1.00 91.81 116 PRO A C 1
ATOM 878 O O . PRO A 1 116 ? 7.259 -7.018 4.068 1.00 91.81 116 PRO A O 1
ATOM 881 N N . ASP A 1 117 ? 8.903 -7.167 5.597 1.00 87.31 117 ASP A N 1
ATOM 882 C CA . ASP A 1 117 ? 9.873 -7.715 4.656 1.00 87.31 117 ASP A CA 1
ATOM 883 C C . ASP A 1 117 ? 9.379 -9.064 4.090 1.00 87.31 117 ASP A C 1
ATOM 885 O O . ASP A 1 117 ? 9.216 -10.022 4.849 1.00 87.31 117 ASP A O 1
ATOM 889 N N . PRO A 1 118 ? 9.141 -9.177 2.768 1.00 80.00 118 PRO A N 1
ATOM 890 C CA . PRO A 1 118 ? 8.647 -10.415 2.172 1.00 80.00 118 PRO A CA 1
ATOM 891 C C . PRO A 1 118 ? 9.679 -11.552 2.217 1.00 80.00 118 PRO A C 1
ATOM 893 O O . PRO A 1 118 ? 9.306 -12.716 2.108 1.00 80.00 118 PRO A O 1
ATOM 896 N N . THR A 1 119 ? 10.964 -11.241 2.407 1.00 77.88 119 THR A N 1
ATOM 897 C CA . THR A 1 119 ? 12.040 -12.232 2.573 1.00 77.88 119 THR A CA 1
ATOM 898 C C . THR A 1 119 ? 12.239 -12.656 4.028 1.00 77.88 119 THR A C 1
ATOM 900 O O . THR A 1 119 ? 12.874 -13.674 4.298 1.00 77.88 119 THR A O 1
ATOM 903 N N . GLN A 1 120 ? 11.671 -11.899 4.969 1.00 71.31 120 GLN A N 1
ATOM 904 C CA . GLN A 1 120 ? 11.717 -12.158 6.406 1.00 71.31 120 GLN A CA 1
ATOM 905 C C . GLN A 1 120 ? 10.310 -12.039 6.989 1.00 71.31 120 GLN A C 1
ATOM 907 O O . GLN A 1 120 ? 10.061 -11.261 7.912 1.00 71.31 120 GLN A O 1
ATOM 912 N N . LEU A 1 121 ? 9.371 -12.802 6.416 1.00 62.25 121 LEU A N 1
ATOM 913 C CA . LEU A 1 121 ? 8.003 -12.825 6.916 1.00 62.25 121 LEU A CA 1
ATOM 914 C C . LEU A 1 121 ? 8.030 -13.202 8.404 1.00 62.25 121 LEU A C 1
ATOM 916 O O . LEU A 1 121 ? 8.712 -14.166 8.772 1.00 62.25 121 LEU A O 1
ATOM 920 N N . PRO A 1 122 ? 7.307 -12.464 9.268 1.00 59.06 122 PRO A N 1
ATOM 921 C CA . PRO A 1 122 ? 7.202 -12.844 10.666 1.00 59.06 122 PRO A CA 1
ATOM 922 C C . PRO A 1 122 ? 6.690 -14.288 10.738 1.00 59.06 122 PRO A C 1
ATOM 924 O O . PRO A 1 122 ? 5.915 -14.685 9.863 1.00 59.06 122 PRO A O 1
ATOM 927 N N . PRO A 1 123 ? 7.097 -15.085 11.741 1.00 56.38 123 PRO A N 1
ATOM 928 C CA . PRO A 1 123 ? 6.561 -16.425 11.932 1.00 56.38 123 PRO A CA 1
ATOM 929 C C . PRO A 1 123 ? 5.050 -16.324 12.173 1.00 56.38 123 PRO A C 1
ATOM 931 O O . PRO A 1 123 ? 4.577 -16.110 13.288 1.00 5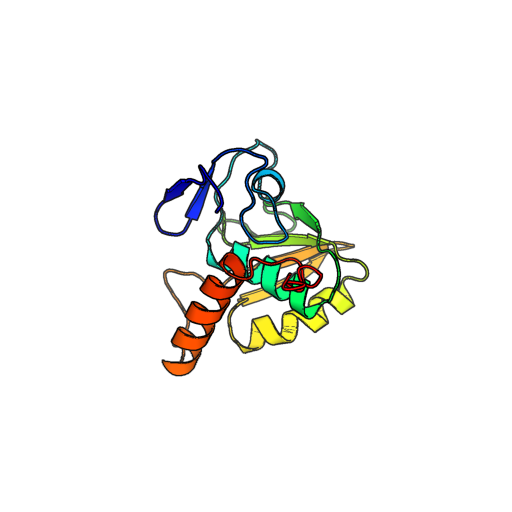6.38 123 PRO A O 1
ATOM 934 N N . LEU A 1 124 ? 4.286 -16.412 11.090 1.00 59.12 124 LEU A N 1
ATOM 935 C CA . LEU A 1 124 ? 2.841 -16.505 11.105 1.00 59.12 124 LEU A CA 1
ATOM 936 C C . LEU A 1 124 ? 2.495 -17.957 11.402 1.00 59.12 124 LEU A C 1
ATOM 938 O O . LEU A 1 124 ? 3.095 -18.876 10.845 1.00 59.12 124 LEU A O 1
ATOM 942 N N . VAL A 1 125 ? 1.500 -18.169 12.261 1.00 63.38 125 VAL A N 1
ATOM 943 C CA . VAL A 1 125 ? 0.864 -19.486 12.340 1.00 63.38 125 VAL A CA 1
ATOM 944 C C . VAL A 1 125 ? 0.330 -19.850 10.940 1.00 63.38 125 VAL A C 1
ATOM 946 O O . VAL A 1 125 ? -0.154 -18.946 10.244 1.00 63.38 125 VAL A O 1
ATOM 949 N N . PRO A 1 126 ? 0.445 -21.113 10.487 1.00 56.53 126 PRO A N 1
ATOM 950 C CA . PRO A 1 126 ? 0.104 -21.519 9.118 1.00 56.53 126 PRO A CA 1
ATOM 951 C C . PRO A 1 126 ? -1.275 -21.042 8.642 1.00 56.53 126 PRO A C 1
ATOM 953 O O . PRO A 1 126 ? -1.434 -20.647 7.488 1.00 56.53 126 PRO A O 1
ATOM 956 N N . GLU A 1 127 ? -2.253 -20.993 9.544 1.00 61.34 127 GLU A N 1
ATOM 957 C CA . GLU A 1 127 ? -3.611 -20.518 9.278 1.00 61.34 127 GLU A CA 1
ATOM 958 C C . GLU A 1 127 ? -3.631 -19.046 8.846 1.00 61.34 127 GLU A C 1
ATOM 960 O O . GLU A 1 127 ? -4.319 -18.690 7.892 1.00 61.34 127 GLU A O 1
ATOM 965 N N . ARG A 1 128 ? -2.828 -18.188 9.489 1.00 65.00 128 ARG A N 1
ATOM 966 C CA . ARG A 1 128 ? -2.719 -16.763 9.132 1.00 65.00 128 ARG A CA 1
ATOM 967 C C . ARG A 1 128 ? -1.961 -16.555 7.828 1.00 65.00 128 ARG A C 1
ATOM 969 O O . ARG A 1 128 ? -2.285 -15.638 7.081 1.00 65.00 128 ARG A O 1
ATOM 976 N N . ALA A 1 129 ? -0.968 -17.398 7.542 1.00 64.19 129 ALA A N 1
ATOM 977 C CA . ALA A 1 129 ? -0.261 -17.360 6.265 1.00 64.19 129 ALA A CA 1
ATOM 978 C C . ALA A 1 129 ? -1.200 -17.720 5.100 1.00 64.19 129 ALA A C 1
ATOM 980 O O . ALA A 1 129 ? -1.206 -17.030 4.080 1.00 64.19 129 ALA A O 1
ATOM 981 N N . LEU A 1 130 ? -2.039 -18.747 5.278 1.00 65.62 130 LEU A N 1
ATOM 982 C CA . LEU A 1 130 ? -3.061 -19.124 4.303 1.00 65.62 130 LEU A CA 1
ATOM 983 C C . LEU A 1 130 ? -4.125 -18.032 4.145 1.00 65.62 130 LEU A C 1
ATOM 985 O O . LEU A 1 130 ? -4.435 -17.647 3.022 1.00 65.62 130 LEU A O 1
ATOM 989 N N . GLU A 1 131 ? -4.653 -17.495 5.247 1.00 72.81 131 GLU A N 1
ATOM 990 C CA . GLU A 1 131 ? -5.646 -16.417 5.203 1.00 72.81 131 GLU A CA 1
ATOM 991 C C . GLU A 1 131 ? -5.099 -15.180 4.478 1.00 72.81 131 GLU A C 1
ATOM 993 O O . GLU A 1 131 ? -5.779 -14.599 3.632 1.00 72.81 131 GLU A O 1
ATOM 998 N N . ARG A 1 132 ? -3.838 -14.816 4.735 1.00 70.38 132 ARG A N 1
ATOM 999 C CA . ARG A 1 132 ? -3.153 -13.736 4.023 1.00 70.38 132 ARG A CA 1
ATOM 1000 C C . ARG A 1 132 ? -3.023 -14.031 2.530 1.00 70.38 132 ARG A C 1
ATOM 1002 O O . ARG A 1 132 ? -3.370 -13.173 1.724 1.00 70.38 132 ARG A O 1
ATOM 1009 N N . ALA A 1 133 ? -2.587 -15.232 2.150 1.00 69.69 133 ALA A N 1
ATOM 1010 C CA . ALA A 1 133 ? -2.480 -15.627 0.744 1.00 69.69 133 ALA A CA 1
ATOM 1011 C C . ALA A 1 133 ? -3.839 -15.575 0.019 1.00 69.69 133 ALA A C 1
ATOM 1013 O O . ALA A 1 133 ? -3.917 -15.094 -1.116 1.00 69.69 133 ALA A O 1
ATOM 1014 N N . ILE A 1 134 ? -4.914 -16.007 0.692 1.00 73.00 134 ILE A N 1
ATOM 1015 C CA . ILE A 1 134 ? -6.292 -15.905 0.195 1.00 73.00 134 ILE A CA 1
ATOM 1016 C C . ILE A 1 134 ? -6.684 -14.438 0.024 1.00 73.00 134 ILE A C 1
ATOM 1018 O O . ILE A 1 134 ? -7.184 -14.080 -1.033 1.00 73.00 134 ILE A O 1
ATOM 1022 N N . ARG A 1 135 ? -6.437 -13.570 1.012 1.00 74.75 135 ARG A N 1
ATOM 1023 C CA . ARG A 1 135 ? -6.783 -12.140 0.925 1.00 74.75 135 ARG A CA 1
ATOM 1024 C C . ARG A 1 135 ? -6.021 -11.411 -0.170 1.00 74.75 135 ARG A C 1
ATOM 1026 O O . ARG A 1 135 ? -6.611 -10.597 -0.869 1.00 74.75 135 ARG A O 1
ATOM 1033 N N . VAL A 1 136 ? -4.733 -11.706 -0.331 1.00 74.50 136 VAL A N 1
ATOM 1034 C CA . VAL A 1 136 ? -3.915 -11.134 -1.406 1.00 74.50 136 VAL A CA 1
ATOM 1035 C C . VAL A 1 136 ? -4.496 -11.544 -2.747 1.00 74.50 136 VAL A C 1
ATOM 1037 O O . VAL A 1 136 ? -4.759 -10.683 -3.574 1.00 74.50 136 VAL A O 1
ATOM 1040 N N . THR A 1 137 ? -4.785 -12.831 -2.928 1.00 75.62 137 THR A N 1
ATOM 1041 C CA . THR A 1 137 ? -5.391 -13.353 -4.157 1.00 75.62 137 THR A CA 1
ATOM 1042 C C . THR A 1 137 ? -6.774 -12.741 -4.398 1.00 75.62 137 THR A C 1
ATOM 1044 O O . THR A 1 137 ? -7.029 -12.209 -5.474 1.00 75.62 137 THR A O 1
ATOM 1047 N N . ALA A 1 138 ? -7.625 -12.683 -3.372 1.00 70.56 138 ALA A N 1
ATOM 1048 C CA . ALA A 1 138 ? -8.941 -12.053 -3.422 1.00 70.56 138 ALA A CA 1
ATOM 1049 C C . ALA A 1 138 ? -8.859 -10.566 -3.795 1.00 70.56 138 ALA A C 1
ATOM 1051 O O . ALA A 1 138 ? -9.687 -10.097 -4.566 1.00 70.56 138 ALA A O 1
ATOM 1052 N N . ALA A 1 139 ? -7.842 -9.837 -3.327 1.00 71.31 139 ALA A N 1
ATOM 1053 C CA . ALA A 1 139 ? -7.621 -8.440 -3.698 1.00 71.31 139 ALA A CA 1
ATOM 1054 C C . ALA A 1 139 ? -7.301 -8.255 -5.192 1.00 71.31 139 ALA A C 1
ATOM 1056 O O . ALA A 1 139 ? -7.481 -7.156 -5.710 1.00 71.31 139 ALA A O 1
ATOM 1057 N N . PHE A 1 140 ? -6.848 -9.303 -5.890 1.00 71.38 140 PHE A N 1
ATOM 1058 C CA . PHE A 1 140 ? -6.721 -9.325 -7.351 1.00 71.38 140 PHE A CA 1
ATOM 1059 C C . PHE A 1 140 ? -7.964 -9.918 -8.045 1.00 71.38 140 PHE A C 1
ATOM 1061 O O . PHE A 1 140 ? -8.236 -9.574 -9.197 1.00 71.38 140 PHE A O 1
ATOM 1068 N N . GLU A 1 141 ? -8.713 -10.798 -7.370 1.00 64.56 141 GLU A N 1
ATOM 1069 C CA . GLU A 1 141 ? -9.808 -11.593 -7.941 1.00 64.56 141 GLU A CA 1
ATOM 1070 C C . GLU A 1 141 ? -11.218 -11.028 -7.764 1.00 64.56 141 GLU A C 1
ATOM 1072 O O . GLU A 1 141 ? -12.080 -11.429 -8.552 1.00 64.56 141 GLU A O 1
ATOM 1077 N N . THR A 1 142 ? -11.489 -10.132 -6.800 1.00 55.00 142 THR A N 1
ATOM 1078 C CA . THR A 1 142 ? -12.807 -9.485 -6.607 1.00 55.00 142 THR A CA 1
ATOM 1079 C C . THR A 1 142 ? -13.129 -8.553 -7.776 1.00 55.00 142 THR A C 1
ATOM 1081 O O . THR A 1 142 ? -13.075 -7.328 -7.739 1.00 55.00 142 THR A O 1
ATOM 1084 N N . SER A 1 143 ? -13.447 -9.222 -8.871 1.00 42.75 143 SER A N 1
ATOM 1085 C CA . SER A 1 143 ? -13.845 -8.763 -10.174 1.00 42.75 143 SER A CA 1
ATOM 1086 C C . SER A 1 143 ? -15.357 -8.896 -10.233 1.00 42.75 143 SER A C 1
ATOM 1088 O O . SER A 1 143 ? -15.913 -9.989 -10.198 1.00 42.75 143 SER A O 1
ATOM 1090 N N . GLY A 1 144 ? -16.031 -7.758 -10.279 1.00 35.47 144 GLY A N 1
ATOM 1091 C CA . GLY A 1 144 ? -17.477 -7.717 -10.381 1.00 35.47 144 GLY A CA 1
ATOM 1092 C C . GLY A 1 144 ? -18.006 -6.482 -9.695 1.00 35.47 144 GLY A C 1
ATOM 1093 O O . GLY A 1 144 ? -18.027 -6.397 -8.474 1.00 35.47 144 GLY A O 1
ATOM 1094 N N . ASP A 1 145 ? -18.413 -5.522 -10.510 1.00 40.72 145 ASP A N 1
ATOM 1095 C CA . ASP A 1 145 ? -19.349 -4.479 -10.127 1.00 40.72 145 ASP A CA 1
ATOM 1096 C C . ASP A 1 145 ? -20.458 -5.072 -9.224 1.00 40.72 145 ASP A C 1
ATOM 1098 O O . ASP A 1 145 ? -21.135 -6.010 -9.661 1.00 40.72 145 ASP A O 1
ATOM 1102 N N . PRO A 1 146 ? -20.672 -4.586 -7.985 1.00 45.03 146 PRO A N 1
ATOM 1103 C CA . PRO A 1 146 ? -21.757 -5.079 -7.134 1.00 45.03 146 PRO A CA 1
ATOM 1104 C C . PRO A 1 146 ? -23.152 -4.831 -7.740 1.00 45.03 146 PRO A C 1
ATOM 1106 O O . PRO A 1 146 ? -24.134 -5.367 -7.229 1.00 45.03 146 PRO A O 1
ATOM 1109 N N . TYR A 1 147 ? -23.251 -4.066 -8.837 1.00 44.66 147 TYR A N 1
ATOM 1110 C CA . TYR A 1 147 ? -24.486 -3.829 -9.587 1.00 44.66 147 TYR A CA 1
ATOM 1111 C C . TYR A 1 147 ? -24.658 -4.690 -10.845 1.00 44.66 147 TYR A C 1
ATOM 1113 O O . TYR A 1 147 ? -25.698 -4.600 -11.497 1.00 44.66 147 TYR A O 1
ATOM 1121 N N . LEU A 1 148 ? -23.724 -5.590 -11.168 1.00 38.47 148 LEU A N 1
ATOM 1122 C CA . LEU A 1 148 ? -23.963 -6.647 -12.157 1.00 38.47 148 LEU A CA 1
ATOM 1123 C C . LEU A 1 148 ? -24.699 -7.821 -11.491 1.00 38.47 148 LEU A C 1
ATOM 1125 O O . LEU A 1 148 ? -24.224 -8.955 -11.445 1.00 38.47 148 LEU A O 1
ATOM 1129 N N . GLN A 1 149 ? -25.907 -7.548 -10.986 1.00 35.72 149 GLN A N 1
ATOM 1130 C CA . GLN A 1 149 ? -26.912 -8.599 -10.894 1.00 35.72 149 GLN A CA 1
ATOM 1131 C C . GLN A 1 149 ? -27.172 -9.083 -12.317 1.00 35.72 149 GLN A C 1
ATOM 1133 O O . GLN A 1 149 ? -27.615 -8.328 -13.181 1.00 35.72 149 GLN A O 1
ATOM 1138 N N . VAL A 1 150 ? -26.892 -10.360 -12.551 1.00 38.38 150 VAL A N 1
ATOM 1139 C CA . VAL A 1 150 ? -27.411 -11.092 -13.698 1.00 38.38 150 VAL A CA 1
ATOM 1140 C C . VAL A 1 150 ? -28.936 -11.054 -13.578 1.00 38.38 150 VAL A C 1
ATOM 1142 O O . VAL A 1 150 ? -29.531 -11.865 -12.872 1.00 38.38 150 VAL A O 1
ATOM 1145 N N . THR A 1 151 ? -29.590 -10.092 -14.228 1.00 40.09 151 THR A N 1
ATOM 1146 C CA . THR A 1 151 ? -30.986 -10.263 -14.616 1.00 40.09 151 THR A CA 1
ATOM 1147 C C . THR A 1 151 ? -30.983 -11.340 -15.689 1.00 40.09 151 THR A C 1
ATOM 1149 O O . THR A 1 151 ? -30.691 -11.090 -16.856 1.00 40.09 151 THR A O 1
ATOM 1152 N N . GLY A 1 152 ? -31.204 -12.579 -15.249 1.00 40.06 152 GLY A N 1
ATOM 1153 C CA . GLY A 1 152 ? -31.476 -13.687 -16.147 1.00 40.06 152 GLY A CA 1
ATOM 1154 C C . GLY A 1 152 ? -32.675 -13.328 -17.019 1.00 40.06 152 GLY A C 1
ATOM 1155 O O . GLY A 1 152 ? -33.735 -12.989 -16.493 1.00 40.06 152 GLY A O 1
ATOM 1156 N N . ASN A 1 153 ? -32.465 -13.381 -18.329 1.00 36.81 153 ASN A N 1
ATOM 1157 C CA . ASN A 1 153 ? -33.504 -13.395 -19.348 1.00 36.81 153 ASN A CA 1
ATOM 1158 C C . ASN A 1 153 ? -33.277 -14.632 -20.211 1.00 36.81 153 ASN A C 1
ATOM 1160 O O . ASN A 1 153 ? -32.100 -14.862 -20.577 1.00 36.81 153 ASN A O 1
#

pLDDT: mean 84.3, std 16.78, range [35.47, 98.12]

Radius of gyration: 15.51 Å; chains: 1; bounding box: 49×38×34 Å

Foldseek 3Di:
DFPFFDDDPQWGFDGPQQTDPFPQDGQVQQAAPVRTGTAGLLQLLLQLQLCVLLVHDKGQPHQDDDPNPCVVVRRFKTKIADPDLVSSVVSCPVCCVLQSWVDWDDDPRIIMTGHPDPVCRPPDDVVSVVVSVVSSVCRRVVDDDPPPPPPDD

Sequence (153 aa):
MARGLRFDNDYLVGGPARAWVTPNFLLSEYAAADGSIYVHRELLAAVQLLRDALGRSVDIAAMTPSGGLGAGLAGRFAWVRAGDPQNVVNAAQALLRDATLERVETRGERVYLQIPDPTQLPPLVPERALERAIRVTAAFETSGDPYLQVTGN